Protein AF-A0A4R4FCE6-F1 (afdb_monomer_lite)

Foldseek 3Di:
DDDDDDDDDDDDDDDDDDDPDDDDDDDPDVVVVVVVVVVVVVVVVVVVVVVPDDDDDDDDDDDDDDDDDPPPDPPPPPDQDDPVVLLVLLVVLLVCLVPDAQDDDLVSSVVVLVVSVVSLVVSLVSLVSVLVVLVVCVVVVVDDPVRSVVVVVSSVVSVVSSVVSNVSSCVNSVHDD

Sequence (177 aa):
MKRKRIITAAGLTLVLVSSVLTGCSDGHEDKLEDKVEKLEQQVTDLERKNAGTGSDSNGTDSNASGADTQGQDGSTSAGSADYDTLKSAVEAAAEKVNSAAPSGTAAEQREQFYTLKNELDDIDHQLDLYDDNLENEYRSGSLDAAAYRQQEKDIDALEDILDTAEDKLEVLFGIDD

pLDDT: mean 74.05, std 26.27, range [28.7, 98.88]

Structure (mmCIF, N/CA/C/O backbone):
data_AF-A0A4R4FCE6-F1
#
_entry.id   AF-A0A4R4FCE6-F1
#
loop_
_atom_site.group_PDB
_atom_site.id
_atom_site.type_symbol
_atom_site.label_atom_id
_atom_site.label_alt_id
_atom_site.label_comp_id
_atom_site.label_asym_id
_atom_site.label_entity_id
_atom_site.label_seq_id
_atom_site.pdbx_PDB_ins_code
_atom_site.Cartn_x
_atom_site.Cartn_y
_atom_site.Cartn_z
_atom_site.occupancy
_atom_site.B_iso_or_equiv
_atom_site.auth_seq_id
_atom_site.auth_comp_id
_atom_site.auth_asym_id
_atom_site.auth_atom_id
_atom_site.pdbx_PDB_model_num
ATOM 1 N N . MET A 1 1 ? -68.651 2.697 39.878 1.00 39.84 1 MET A N 1
ATOM 2 C CA . MET A 1 1 ? -67.249 2.598 40.332 1.00 39.84 1 MET A CA 1
ATOM 3 C C . MET A 1 1 ? -66.462 3.782 39.778 1.00 39.84 1 MET A C 1
ATOM 5 O O . MET A 1 1 ? -66.637 4.131 38.624 1.00 39.84 1 MET A O 1
ATOM 9 N N . LYS A 1 2 ? -65.732 4.436 40.689 1.00 42.12 2 LYS A N 1
ATOM 10 C CA . LYS A 1 2 ? -64.684 5.477 40.617 1.00 42.12 2 LYS A CA 1
ATOM 11 C C . LYS A 1 2 ? -64.494 6.289 39.316 1.00 42.12 2 LYS A C 1
ATOM 13 O O . LYS A 1 2 ? -63.953 5.811 38.330 1.00 42.12 2 LYS A O 1
ATOM 18 N N . ARG A 1 3 ? -64.813 7.587 39.420 1.00 44.84 3 ARG A N 1
ATOM 19 C CA . ARG A 1 3 ? -64.333 8.679 38.556 1.00 44.84 3 ARG A CA 1
ATOM 20 C C . ARG A 1 3 ? -62.881 9.014 38.908 1.00 44.84 3 ARG A C 1
ATOM 22 O O . ARG A 1 3 ? -62.595 9.146 40.096 1.00 44.84 3 ARG A O 1
ATOM 29 N N . LYS A 1 4 ? -62.026 9.284 37.918 1.00 45.53 4 LYS A N 1
ATOM 30 C CA . LYS A 1 4 ? -60.868 10.183 38.075 1.00 45.53 4 LYS A CA 1
ATOM 31 C C . LYS A 1 4 ? -60.644 10.971 36.782 1.00 45.53 4 LYS A C 1
ATOM 33 O O . LYS A 1 4 ? -60.314 10.403 35.751 1.00 45.53 4 LYS A O 1
ATOM 38 N N . ARG A 1 5 ? -60.860 12.283 36.871 1.00 51.75 5 ARG A N 1
ATOM 39 C CA . ARG A 1 5 ? -60.321 13.309 35.973 1.00 51.75 5 ARG A CA 1
ATOM 40 C C . ARG A 1 5 ? -59.161 13.950 36.723 1.00 51.75 5 ARG A C 1
ATOM 42 O O . ARG A 1 5 ? -59.410 14.386 37.843 1.00 51.75 5 ARG A O 1
ATOM 49 N N . ILE A 1 6 ? -57.970 14.039 36.133 1.00 55.16 6 ILE A N 1
ATOM 50 C CA . ILE A 1 6 ? -56.946 15.016 36.534 1.00 55.16 6 ILE A CA 1
ATOM 51 C C . ILE A 1 6 ? -56.246 15.503 35.260 1.00 55.16 6 ILE A C 1
ATOM 53 O O . ILE A 1 6 ? -55.623 14.728 34.544 1.00 55.16 6 ILE A O 1
ATOM 57 N N . ILE A 1 7 ? -56.442 16.791 34.992 1.00 53.28 7 ILE A N 1
ATOM 58 C CA . ILE A 1 7 ? -55.712 17.647 34.059 1.00 53.28 7 ILE A CA 1
ATOM 59 C C . ILE A 1 7 ? -54.657 18.358 34.908 1.00 53.28 7 ILE A C 1
ATOM 61 O O . ILE A 1 7 ? -55.033 18.897 35.946 1.00 53.28 7 ILE A O 1
ATOM 65 N N . THR A 1 8 ? -53.409 18.440 34.450 1.00 47.59 8 THR A N 1
ATOM 66 C CA . THR A 1 8 ? -52.490 19.525 34.835 1.00 47.59 8 THR A CA 1
ATOM 67 C C . THR A 1 8 ? -51.472 19.749 33.725 1.00 47.59 8 THR A C 1
ATOM 69 O O . THR A 1 8 ? -50.636 18.893 33.451 1.00 47.59 8 THR A O 1
ATOM 72 N N . ALA A 1 9 ? -51.594 20.914 33.096 1.00 45.56 9 ALA A N 1
ATOM 73 C CA . ALA A 1 9 ? -50.572 21.587 32.313 1.00 45.56 9 ALA A CA 1
ATOM 74 C C . ALA A 1 9 ? -49.795 22.556 33.221 1.00 45.56 9 ALA A C 1
ATOM 76 O O . ALA A 1 9 ? -50.375 23.053 34.187 1.00 45.56 9 ALA A O 1
ATOM 77 N N . ALA A 1 10 ? -48.535 22.816 32.860 1.00 43.09 10 ALA A N 1
ATOM 78 C CA . ALA A 1 10 ? -47.620 23.912 33.236 1.00 43.09 10 ALA A CA 1
ATOM 79 C C . ALA A 1 10 ? -46.218 23.287 33.362 1.00 43.09 10 ALA A C 1
ATOM 81 O O . ALA A 1 10 ? -46.068 22.275 34.029 1.00 43.09 10 ALA A O 1
ATOM 82 N N . GLY A 1 11 ? -45.149 23.763 32.739 1.00 42.38 11 GLY A N 1
ATOM 83 C CA . GLY A 1 11 ? -44.877 25.077 32.185 1.00 42.38 11 GLY A CA 1
ATOM 84 C C . GLY A 1 11 ? -43.450 25.450 32.596 1.00 42.38 11 GLY A C 1
ATOM 85 O O . GLY A 1 11 ? -43.123 25.354 33.769 1.00 42.38 11 GLY A O 1
ATOM 86 N N . LEU A 1 12 ? -42.649 25.864 31.612 1.00 47.88 12 LEU A N 1
ATOM 87 C CA . LEU A 1 12 ? -41.599 26.881 3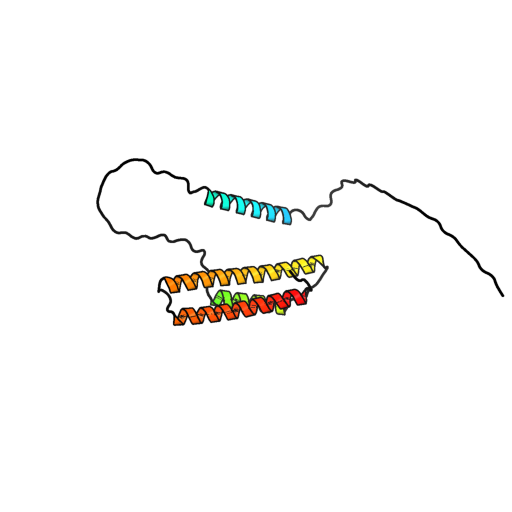1.713 1.00 47.88 12 LEU A CA 1
ATOM 88 C C . LEU A 1 12 ? -40.531 26.745 32.824 1.00 47.88 12 LEU A C 1
ATOM 90 O O . LEU A 1 12 ? -40.759 27.175 33.947 1.00 47.88 12 LEU A O 1
ATOM 94 N N . THR A 1 13 ? -39.300 26.402 32.434 1.00 43.34 13 THR A N 1
ATOM 95 C CA . THR A 1 13 ? -38.095 27.091 32.940 1.00 43.34 13 THR A CA 1
ATOM 96 C C . THR A 1 13 ? -36.986 27.102 31.884 1.00 43.34 13 THR A C 1
ATOM 98 O O . THR A 1 13 ? -36.269 26.131 31.669 1.00 43.34 13 THR A O 1
ATOM 101 N N . LEU A 1 14 ? -36.852 28.260 31.235 1.00 48.25 14 LEU A N 1
ATOM 102 C CA . LEU A 1 14 ? -35.632 28.728 30.585 1.00 48.25 14 LEU A CA 1
ATOM 103 C C . LEU A 1 14 ? -34.561 28.910 31.672 1.00 48.25 14 LEU A C 1
ATOM 105 O O . LEU A 1 14 ? -34.746 29.731 32.570 1.00 48.25 14 LEU A O 1
ATOM 109 N N . VAL A 1 15 ? -33.451 28.180 31.587 1.00 46.84 15 VAL A N 1
ATOM 110 C CA . VAL A 1 15 ? -32.259 28.436 32.404 1.00 46.84 15 VAL A CA 1
ATOM 111 C C . VAL A 1 15 ? -31.095 28.701 31.456 1.00 46.84 15 VAL A C 1
ATOM 113 O O . VAL A 1 15 ? -30.443 27.788 30.964 1.00 46.84 15 VAL A O 1
ATOM 116 N N . LEU A 1 16 ? -30.879 29.988 31.179 1.00 51.34 16 LEU A N 1
ATOM 117 C CA . LEU A 1 16 ? -29.599 30.520 30.725 1.00 51.34 16 LEU A CA 1
ATOM 118 C C . LEU A 1 16 ? -28.662 30.541 31.935 1.00 51.34 16 LEU A C 1
ATOM 120 O O . LEU A 1 16 ? -28.882 31.315 32.866 1.00 51.34 16 LEU A O 1
ATOM 124 N N . VAL A 1 17 ? -27.619 29.715 31.915 1.00 58.16 17 VAL A N 1
ATOM 125 C CA . VAL A 1 17 ? -26.460 29.868 32.801 1.00 58.16 17 VAL A CA 1
ATOM 126 C C . VAL A 1 17 ? -25.240 30.051 31.914 1.00 58.16 17 VAL A C 1
ATOM 128 O O . VAL A 1 17 ? -24.671 29.100 31.389 1.00 58.16 17 VAL A O 1
ATOM 131 N N . SER A 1 18 ? -24.873 31.316 31.724 1.00 51.78 18 SER A N 1
ATOM 132 C CA . SER A 1 18 ? -23.551 31.710 31.261 1.00 51.78 18 SER A CA 1
ATOM 133 C C . SER A 1 18 ? -22.577 31.520 32.420 1.00 51.78 18 SER A C 1
ATOM 135 O O . SER A 1 18 ? -22.609 32.278 33.390 1.00 51.78 18 SER A O 1
ATOM 137 N N . SER A 1 19 ? -21.708 30.522 32.321 1.00 54.66 19 SER A N 1
ATOM 138 C CA . SER A 1 19 ? -20.533 30.393 33.181 1.00 54.66 19 SER A CA 1
ATOM 139 C C . SER A 1 19 ? -19.293 30.611 32.329 1.00 54.66 19 SER A C 1
ATOM 141 O O . SER A 1 19 ? -18.796 29.699 31.681 1.00 54.66 19 SER A O 1
ATOM 143 N N . VAL A 1 20 ? -18.809 31.853 32.332 1.00 54.81 20 VAL A N 1
ATOM 144 C CA . VAL A 1 20 ? -17.418 32.166 32.000 1.00 54.81 20 VAL A CA 1
ATOM 145 C C . VAL A 1 20 ? -16.610 31.857 33.253 1.00 54.81 20 VAL A C 1
ATOM 147 O O . VAL A 1 20 ? -16.606 32.643 34.198 1.00 54.81 20 VAL A O 1
ATOM 150 N N . LEU A 1 21 ? -15.970 30.692 33.278 1.00 52.59 21 LEU A N 1
ATOM 151 C CA . LEU A 1 21 ? -14.808 30.451 34.121 1.00 52.59 21 LEU A CA 1
ATOM 152 C C . LEU A 1 21 ? -13.661 30.031 33.205 1.00 52.59 21 LEU A C 1
ATOM 154 O O . LEU A 1 21 ? -13.593 28.902 32.734 1.00 52.59 21 LEU A O 1
ATOM 158 N N . THR A 1 22 ? -12.765 30.984 32.972 1.00 54.72 22 THR A N 1
ATOM 159 C CA . THR A 1 22 ? -11.357 30.723 32.694 1.00 54.72 22 THR A CA 1
ATOM 160 C C . THR A 1 22 ? -10.784 29.892 33.841 1.00 54.72 22 THR A C 1
ATOM 162 O O . THR A 1 22 ? -10.884 30.287 35.003 1.00 54.72 22 THR A O 1
ATOM 165 N N . GLY A 1 23 ? -10.190 28.751 33.509 1.00 37.84 23 GLY A N 1
ATOM 166 C CA . GLY A 1 23 ? -9.484 27.885 34.445 1.00 37.84 23 GLY A CA 1
ATOM 167 C C . GLY A 1 23 ? -8.844 26.725 33.696 1.00 37.84 23 GLY A C 1
ATOM 168 O O . GLY A 1 23 ? -9.543 25.809 33.280 1.00 37.84 23 GLY A O 1
ATOM 169 N N . CYS A 1 24 ? -7.529 26.828 33.500 1.00 52.12 24 CYS A N 1
ATOM 170 C CA . CYS A 1 24 ? -6.667 25.883 32.802 1.00 52.12 24 CYS A CA 1
ATOM 171 C C . CYS A 1 24 ? -6.836 24.440 33.293 1.00 52.12 24 CYS A C 1
ATOM 173 O O . CYS A 1 24 ? -6.973 24.174 34.489 1.00 52.12 24 CYS A O 1
ATOM 175 N N . SER A 1 25 ? -6.766 23.503 32.357 1.00 43.69 25 SER A N 1
ATOM 176 C CA . SER A 1 25 ? -6.437 22.106 32.615 1.00 43.69 25 SER A CA 1
ATOM 177 C C . SER A 1 25 ? -5.511 21.669 31.489 1.00 43.69 25 SER A C 1
ATOM 179 O O . SER A 1 25 ? -5.945 21.504 30.354 1.00 43.69 25 SER A O 1
ATOM 181 N N . ASP A 1 26 ? -4.229 21.603 31.841 1.00 49.62 26 ASP A N 1
ATOM 182 C CA . ASP A 1 26 ? -3.100 21.151 31.038 1.00 49.62 26 ASP A CA 1
ATOM 183 C C . ASP A 1 26 ? -3.326 19.771 30.404 1.00 49.62 26 ASP A C 1
ATOM 185 O O . ASP A 1 26 ? -3.877 18.867 31.041 1.00 49.62 26 ASP A O 1
ATOM 189 N N . GLY A 1 27 ? -2.782 19.591 29.194 1.00 49.69 27 GLY A N 1
ATOM 190 C CA . GLY A 1 27 ? -2.346 18.273 28.726 1.00 49.69 27 GLY A CA 1
ATOM 191 C C . GLY A 1 27 ? -2.698 17.865 27.296 1.00 49.69 27 GLY A C 1
ATOM 192 O O . GLY A 1 27 ? -2.581 16.680 26.995 1.00 49.69 27 GLY A O 1
ATOM 193 N N . HIS A 1 28 ? -3.134 18.772 26.416 1.00 43.41 28 HIS A N 1
ATOM 194 C CA . HIS A 1 28 ? -3.407 18.415 25.016 1.00 43.41 28 HIS A CA 1
ATOM 195 C C . HIS A 1 28 ? -3.150 19.580 24.050 1.00 43.41 28 HIS A C 1
ATOM 197 O O . HIS A 1 28 ? -4.023 19.930 23.264 1.00 43.41 28 HIS A O 1
ATOM 203 N N . GLU A 1 29 ? -1.973 20.201 24.104 1.00 49.78 29 GLU A N 1
ATOM 204 C CA . GLU A 1 29 ? -1.599 21.242 23.125 1.00 49.78 29 GLU A CA 1
ATOM 205 C C . GLU A 1 29 ? -0.264 20.928 22.419 1.00 49.78 29 GLU A C 1
ATOM 207 O O . GLU A 1 29 ? -0.139 21.190 21.224 1.00 49.78 29 GLU A O 1
ATOM 212 N N . ASP A 1 30 ? 0.639 20.166 23.050 1.00 48.25 30 ASP A N 1
ATOM 213 C CA . ASP A 1 30 ? 1.968 19.852 22.493 1.00 48.25 30 ASP A CA 1
ATOM 214 C C . ASP A 1 30 ? 1.960 19.079 21.157 1.00 48.25 30 ASP A C 1
ATOM 216 O O . ASP A 1 30 ? 2.908 19.169 20.386 1.00 48.25 30 ASP A O 1
ATOM 220 N N . LYS A 1 31 ? 0.912 18.302 20.841 1.00 49.53 31 LYS A N 1
ATOM 221 C CA . LYS A 1 31 ? 0.861 17.503 19.595 1.00 49.53 31 LYS A CA 1
ATOM 222 C C . LYS A 1 31 ? 0.245 18.226 18.400 1.00 49.53 31 LYS A C 1
ATOM 224 O O . LYS A 1 31 ? 0.406 17.762 17.269 1.00 49.53 31 LYS A O 1
ATOM 229 N N . LEU A 1 32 ? -0.495 19.306 18.641 1.00 44.50 32 LEU A N 1
ATOM 230 C CA . LEU A 1 32 ? -1.117 20.084 17.572 1.00 44.50 32 LEU A CA 1
ATOM 231 C C . LEU A 1 32 ? -0.190 21.215 17.125 1.00 44.50 32 LEU A C 1
ATOM 233 O O . LEU A 1 32 ? -0.074 21.451 15.925 1.00 44.50 32 LEU A O 1
ATOM 237 N N . GLU A 1 33 ? 0.537 21.824 18.062 1.00 50.78 33 GLU A N 1
ATOM 238 C CA . GLU A 1 33 ? 1.559 22.833 17.766 1.00 50.78 33 GLU A CA 1
ATOM 239 C C . GLU A 1 33 ? 2.721 22.239 16.952 1.00 50.78 33 GLU A C 1
ATOM 241 O O . GLU A 1 33 ? 3.097 22.817 15.938 1.00 50.78 33 GLU A O 1
ATOM 246 N N . ASP A 1 34 ? 3.175 21.021 17.272 1.00 50.31 34 ASP A N 1
ATOM 247 C CA . ASP A 1 34 ? 4.260 20.331 16.545 1.00 50.31 34 ASP A CA 1
ATOM 248 C C . ASP A 1 34 ? 3.879 19.989 15.082 1.00 50.31 34 ASP A C 1
ATOM 250 O O . ASP A 1 34 ? 4.712 19.975 14.173 1.00 50.31 34 ASP A O 1
ATOM 254 N N . LYS A 1 35 ? 2.582 19.767 14.808 1.00 49.22 35 LYS A N 1
ATOM 255 C CA . LYS A 1 35 ? 2.065 19.578 13.439 1.00 49.22 35 LYS A CA 1
ATOM 256 C C . LYS A 1 35 ? 1.936 20.898 12.679 1.00 49.22 35 LYS A C 1
ATOM 258 O O . LYS A 1 35 ? 2.205 20.918 11.478 1.00 49.22 35 LYS A O 1
ATOM 263 N N . VAL A 1 36 ? 1.543 21.980 13.353 1.00 54.59 36 VAL A N 1
ATOM 264 C CA . VAL A 1 36 ? 1.460 23.321 12.751 1.00 54.59 36 VAL A CA 1
ATOM 265 C C . VAL A 1 36 ? 2.860 23.849 12.426 1.00 54.59 36 VAL A C 1
ATOM 267 O O . VAL A 1 36 ? 3.070 24.327 11.315 1.00 54.59 36 VAL A O 1
ATOM 270 N N . GLU A 1 37 ? 3.841 23.658 13.310 1.00 53.66 37 GLU A N 1
ATOM 271 C CA . GLU A 1 37 ? 5.231 24.081 13.082 1.00 53.66 37 GLU A CA 1
ATOM 272 C C . GLU A 1 37 ? 5.872 23.304 11.912 1.00 53.66 37 GLU A C 1
ATOM 274 O O . GLU A 1 37 ? 6.545 23.885 11.055 1.00 53.66 37 GLU A O 1
ATOM 279 N N . LYS A 1 38 ? 5.561 22.004 11.780 1.00 53.84 38 LYS A N 1
ATOM 280 C CA . LYS A 1 38 ? 5.981 21.184 10.628 1.00 53.84 38 LYS A CA 1
ATOM 281 C C . LYS A 1 38 ? 5.308 21.608 9.312 1.00 53.84 38 LYS A C 1
ATOM 283 O O . LYS A 1 38 ? 5.960 21.578 8.268 1.00 53.84 38 LYS A O 1
ATOM 288 N N . LEU A 1 39 ? 4.037 22.019 9.342 1.00 55.22 39 LEU A N 1
ATOM 289 C CA . LEU A 1 39 ? 3.303 22.521 8.169 1.00 55.22 39 LEU A CA 1
ATOM 290 C C . LEU A 1 39 ? 3.798 23.911 7.722 1.00 55.22 39 LEU A C 1
ATOM 292 O O . LEU A 1 39 ? 3.976 24.137 6.525 1.00 55.22 39 LEU A O 1
ATOM 296 N N . GLU A 1 40 ? 4.098 24.824 8.651 1.00 50.84 40 GLU A N 1
ATOM 297 C CA . GLU A 1 40 ? 4.647 26.155 8.331 1.00 50.84 40 GLU A CA 1
ATOM 298 C C . GLU A 1 40 ? 6.060 26.076 7.727 1.00 50.84 40 GLU A C 1
ATOM 300 O O . GLU A 1 40 ? 6.412 26.839 6.815 1.00 50.84 40 GLU A O 1
ATOM 305 N N . GLN A 1 41 ? 6.860 25.100 8.165 1.00 55.28 41 GLN A N 1
ATOM 306 C CA . GLN A 1 41 ? 8.189 24.861 7.605 1.00 55.28 41 GLN A CA 1
ATOM 307 C C . GLN A 1 41 ? 8.125 24.300 6.172 1.00 55.28 41 GLN A C 1
ATOM 309 O O . GLN A 1 41 ? 8.921 24.705 5.323 1.00 55.28 41 GLN A O 1
ATOM 314 N N . GLN A 1 42 ? 7.128 23.463 5.860 1.00 48.81 42 GLN A N 1
ATOM 315 C CA . GLN A 1 42 ? 6.895 22.955 4.500 1.00 48.81 42 GLN A CA 1
ATOM 316 C C . GLN A 1 42 ? 6.426 24.049 3.524 1.00 48.81 42 GLN A C 1
ATOM 318 O O . GLN A 1 42 ? 6.878 24.073 2.377 1.00 48.81 42 GLN A O 1
ATOM 323 N N . VAL A 1 43 ? 5.591 24.998 3.966 1.00 56.09 43 VAL A N 1
ATOM 324 C CA . VAL A 1 43 ? 5.148 26.128 3.120 1.00 56.09 43 VAL A CA 1
ATOM 325 C C . VAL A 1 43 ? 6.307 27.087 2.815 1.00 56.09 43 VAL A C 1
ATOM 327 O O . VAL A 1 43 ? 6.466 27.524 1.674 1.00 56.09 43 VAL A O 1
ATOM 330 N N . THR A 1 44 ? 7.176 27.349 3.794 1.00 60.97 44 THR A N 1
ATOM 331 C CA . THR A 1 44 ? 8.326 28.255 3.620 1.00 60.97 44 THR A CA 1
ATOM 332 C C . THR A 1 44 ? 9.363 27.706 2.627 1.00 60.97 44 THR A C 1
ATOM 334 O O . THR A 1 44 ? 9.933 28.462 1.832 1.00 60.97 44 THR A O 1
ATOM 337 N N . ASP A 1 45 ? 9.603 26.391 2.624 1.00 56.09 45 ASP A N 1
ATOM 338 C CA . ASP A 1 45 ? 10.535 25.764 1.679 1.00 56.09 45 ASP A CA 1
ATOM 339 C C . ASP A 1 45 ? 9.937 25.601 0.266 1.00 56.09 45 ASP A C 1
ATOM 341 O O . ASP A 1 45 ? 10.675 25.700 -0.722 1.00 56.09 45 ASP A O 1
ATOM 345 N N . LEU A 1 46 ? 8.611 25.458 0.139 1.00 55.28 46 LEU A N 1
ATOM 346 C CA . LEU A 1 46 ? 7.909 25.481 -1.153 1.00 55.28 46 LEU A CA 1
ATOM 347 C C . LEU A 1 46 ? 7.928 26.875 -1.809 1.00 55.28 46 LEU A C 1
ATOM 349 O O . LEU A 1 46 ? 8.173 26.980 -3.014 1.00 55.28 46 LEU A O 1
ATOM 353 N N . GLU A 1 47 ? 7.770 27.960 -1.042 1.00 50.59 47 GLU A N 1
ATOM 354 C CA . GLU A 1 47 ? 7.874 29.329 -1.577 1.00 50.59 47 GLU A CA 1
ATOM 355 C C . GLU A 1 47 ? 9.310 29.695 -1.991 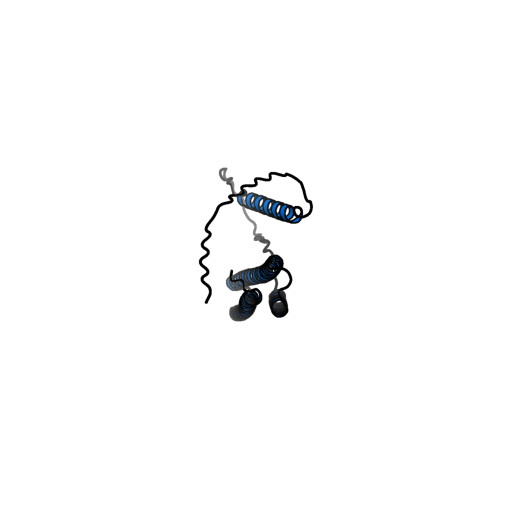1.00 50.59 47 GLU A C 1
ATOM 357 O O . GLU A 1 47 ? 9.514 30.355 -3.015 1.00 50.59 47 GLU A O 1
ATOM 362 N N . ARG A 1 48 ? 10.332 29.207 -1.270 1.00 52.91 48 ARG A N 1
ATOM 363 C CA . ARG A 1 48 ? 11.743 29.425 -1.644 1.00 52.91 48 ARG A CA 1
ATOM 364 C C . ARG A 1 48 ? 12.113 28.723 -2.956 1.00 52.91 48 ARG A C 1
ATOM 366 O O . ARG A 1 48 ? 12.925 29.254 -3.713 1.00 52.91 48 ARG A O 1
ATOM 373 N N . LYS A 1 49 ? 11.509 27.568 -3.251 1.00 49.88 49 LYS A N 1
ATOM 374 C CA . LYS A 1 49 ? 11.721 26.836 -4.514 1.00 49.88 49 LYS A CA 1
ATOM 375 C C . LYS A 1 49 ? 11.023 27.504 -5.708 1.00 49.88 49 LYS A C 1
ATOM 377 O O . LYS A 1 49 ? 11.517 27.392 -6.825 1.00 49.88 49 LYS A O 1
ATOM 382 N N . ASN A 1 50 ? 9.937 28.246 -5.473 1.00 50.41 50 ASN A N 1
ATOM 383 C CA . ASN A 1 50 ? 9.172 28.943 -6.516 1.00 50.41 50 ASN A CA 1
ATOM 384 C C . ASN A 1 50 ? 9.620 30.407 -6.760 1.00 50.41 50 ASN A C 1
ATOM 386 O O . ASN A 1 50 ? 9.346 30.980 -7.810 1.00 50.41 50 ASN A O 1
ATOM 390 N N . ALA A 1 51 ? 10.356 31.028 -5.831 1.00 42.72 51 ALA A N 1
ATOM 391 C CA . ALA A 1 51 ? 10.907 32.385 -5.995 1.00 42.72 51 ALA A CA 1
ATOM 392 C C . ALA A 1 51 ? 12.272 32.437 -6.725 1.00 42.72 51 ALA A C 1
ATOM 394 O O . ALA A 1 51 ? 12.866 33.506 -6.868 1.00 42.72 51 ALA A O 1
ATOM 395 N N . GLY A 1 52 ? 12.786 31.294 -7.189 1.00 42.53 52 GLY A N 1
ATOM 396 C CA . GLY A 1 52 ? 14.121 31.141 -7.778 1.00 42.53 52 GLY A CA 1
ATOM 397 C C . GLY A 1 52 ? 14.194 31.194 -9.306 1.00 42.53 52 GLY A C 1
ATOM 398 O O . GLY A 1 52 ? 15.139 30.658 -9.870 1.00 42.53 52 GLY A O 1
ATOM 399 N N . THR A 1 53 ? 13.231 31.804 -9.999 1.00 43.62 53 THR A N 1
ATOM 400 C CA . THR A 1 53 ? 13.273 31.961 -11.466 1.00 43.62 53 THR A CA 1
ATOM 401 C C . THR A 1 53 ? 12.790 33.347 -11.867 1.00 43.62 53 THR A C 1
ATOM 403 O O . THR A 1 53 ? 11.633 33.559 -12.216 1.00 43.62 53 THR A O 1
ATOM 406 N N . GLY A 1 54 ? 13.709 34.310 -11.797 1.00 34.81 54 GLY A N 1
ATOM 407 C CA . GLY A 1 54 ? 13.465 35.710 -12.122 1.00 34.81 54 GLY A CA 1
ATOM 408 C C . GLY A 1 54 ? 14.670 36.371 -12.783 1.00 34.81 54 GLY A C 1
ATOM 409 O O . GLY A 1 54 ? 15.296 37.228 -12.184 1.00 34.81 54 GLY A O 1
ATOM 410 N N . SER A 1 55 ? 14.939 35.971 -14.028 1.00 36.62 55 SER A N 1
ATOM 411 C CA . SER A 1 55 ? 15.345 36.852 -15.131 1.00 36.62 55 SER A CA 1
ATOM 412 C C . SER A 1 55 ? 16.571 37.764 -14.940 1.00 36.62 55 SER A C 1
ATOM 414 O O . SER A 1 55 ? 16.421 38.937 -14.622 1.00 36.62 55 SER A O 1
ATOM 416 N N . ASP A 1 56 ? 17.743 37.289 -15.372 1.00 32.38 56 ASP A N 1
ATOM 417 C CA . ASP A 1 56 ? 18.799 38.162 -15.897 1.00 32.38 56 ASP A CA 1
ATOM 418 C C . ASP A 1 56 ? 19.132 37.757 -17.335 1.00 32.38 56 ASP A C 1
ATOM 420 O O . ASP A 1 56 ? 19.739 36.722 -17.605 1.00 32.38 56 ASP A O 1
ATOM 424 N N . SER A 1 57 ? 18.707 38.580 -18.292 1.00 36.25 57 SER A N 1
ATOM 425 C CA . SER A 1 57 ? 19.205 38.547 -19.667 1.00 36.25 57 SER A CA 1
ATOM 426 C C . SER A 1 57 ? 19.000 39.906 -20.322 1.00 36.25 57 SER A C 1
ATOM 428 O O . SER A 1 57 ? 17.974 40.153 -20.947 1.00 36.25 57 SER A O 1
ATOM 430 N N . ASN A 1 58 ? 20.001 40.780 -20.204 1.00 35.66 58 ASN A N 1
ATOM 431 C CA . ASN A 1 58 ? 20.398 41.644 -21.315 1.00 35.66 58 ASN A CA 1
ATOM 432 C C . ASN A 1 58 ? 21.828 42.172 -21.109 1.00 35.66 58 ASN A C 1
ATOM 434 O O . ASN A 1 58 ? 22.051 43.048 -20.275 1.00 35.66 58 ASN A O 1
ATOM 438 N N . GLY A 1 59 ? 22.792 41.670 -21.887 1.00 31.39 59 GLY A N 1
ATOM 439 C CA . GLY A 1 59 ? 24.161 42.190 -21.848 1.00 31.39 59 GLY A CA 1
ATOM 440 C C . GLY A 1 59 ? 25.202 41.394 -22.637 1.00 31.39 59 GLY A C 1
ATOM 441 O O . GLY A 1 59 ? 26.028 40.725 -22.040 1.00 31.39 59 GLY A O 1
ATOM 442 N N . THR A 1 60 ? 25.184 41.566 -23.961 1.00 28.70 60 THR A N 1
ATOM 443 C CA . THR A 1 60 ? 26.377 41.730 -24.824 1.00 28.70 60 THR A CA 1
ATOM 444 C C . THR A 1 60 ? 27.354 40.550 -25.037 1.00 28.70 60 THR A C 1
ATOM 446 O O . THR A 1 60 ? 28.233 40.279 -24.232 1.00 28.70 60 THR A O 1
ATOM 449 N N . ASP A 1 61 ? 27.220 39.944 -26.225 1.00 36.91 61 ASP A N 1
ATOM 450 C CA . ASP A 1 61 ? 28.234 39.482 -27.200 1.00 36.91 61 ASP A CA 1
ATOM 451 C C . ASP A 1 61 ? 29.715 39.335 -26.767 1.00 36.91 61 ASP A C 1
ATOM 453 O O . ASP A 1 61 ? 30.363 40.331 -26.438 1.00 36.91 61 ASP A O 1
ATOM 457 N N . SER A 1 62 ? 30.280 38.119 -26.902 1.00 39.09 62 SER A N 1
ATOM 458 C CA . SER A 1 62 ? 31.539 37.833 -27.637 1.00 39.09 62 SER A CA 1
ATOM 459 C C . SER A 1 62 ? 31.943 36.342 -27.587 1.00 39.09 62 SER A C 1
ATOM 461 O O . SER A 1 62 ? 32.383 35.826 -26.566 1.00 39.09 62 SER A O 1
ATOM 463 N N . ASN A 1 63 ? 31.825 35.683 -28.741 1.00 42.34 63 ASN A N 1
ATOM 464 C CA . ASN A 1 63 ? 32.632 34.586 -29.310 1.00 42.34 63 ASN A CA 1
ATOM 465 C C . ASN A 1 63 ? 33.789 33.948 -28.482 1.00 42.34 63 ASN A C 1
ATOM 467 O O . ASN A 1 63 ? 34.797 34.616 -28.260 1.00 42.34 63 ASN A O 1
ATOM 471 N N . ALA A 1 64 ? 33.733 32.624 -28.227 1.00 32.47 64 ALA A N 1
ATOM 472 C CA . ALA A 1 64 ? 34.877 31.687 -28.344 1.00 32.47 64 ALA A CA 1
ATOM 473 C C . ALA A 1 64 ? 34.499 30.195 -28.117 1.00 32.47 64 ALA A C 1
ATOM 475 O O . ALA A 1 64 ? 34.260 29.758 -27.000 1.00 32.47 64 ALA A O 1
ATOM 476 N N . SER A 1 65 ? 34.506 29.424 -29.210 1.00 34.34 65 SER A N 1
ATOM 477 C CA . SER A 1 65 ? 35.001 28.040 -29.385 1.00 34.34 65 SER A CA 1
ATOM 478 C C . SER A 1 65 ? 35.065 27.045 -28.198 1.00 34.34 65 SER A C 1
ATOM 480 O O . SER A 1 65 ? 36.008 27.081 -27.417 1.00 34.34 65 SER A O 1
ATOM 482 N N . GLY A 1 66 ? 34.211 26.011 -28.269 1.00 34.75 66 GLY A N 1
ATOM 483 C CA . GLY A 1 66 ? 34.580 24.584 -28.178 1.00 34.75 66 GLY A CA 1
ATOM 484 C C . GLY A 1 66 ? 34.842 23.951 -26.803 1.00 34.75 66 GLY A C 1
ATOM 485 O O . GLY A 1 66 ? 35.866 24.226 -26.193 1.00 34.75 66 GLY A O 1
ATOM 486 N N . ALA A 1 67 ? 33.983 23.002 -26.408 1.00 33.66 67 ALA A N 1
ATOM 487 C CA . ALA A 1 67 ? 34.340 21.653 -25.932 1.00 33.66 67 ALA A CA 1
ATOM 488 C C . ALA A 1 67 ? 33.097 20.942 -25.368 1.00 33.66 67 ALA A C 1
ATOM 490 O O . ALA A 1 67 ? 32.425 21.457 -24.477 1.00 33.66 67 ALA A O 1
ATOM 491 N N . ASP A 1 68 ? 32.827 19.745 -25.887 1.00 43.94 68 ASP A N 1
ATOM 492 C CA . ASP A 1 68 ? 31.889 18.766 -25.351 1.00 43.94 68 ASP A CA 1
ATOM 493 C C . ASP A 1 68 ? 32.136 18.495 -23.863 1.00 43.94 68 ASP A C 1
ATOM 495 O O . ASP A 1 68 ? 33.219 18.061 -23.475 1.00 43.94 68 ASP A O 1
ATOM 499 N N . THR A 1 69 ? 31.115 18.681 -23.029 1.00 34.34 69 THR A N 1
ATOM 500 C CA . THR A 1 69 ? 30.881 17.872 -21.823 1.00 34.34 69 THR A CA 1
ATOM 501 C C . THR A 1 69 ? 29.397 17.975 -21.496 1.00 34.34 69 THR A C 1
ATOM 503 O O . THR A 1 69 ? 28.940 18.891 -20.816 1.00 34.34 69 THR A O 1
ATOM 506 N N . GLN A 1 70 ? 28.634 17.025 -22.026 1.00 39.81 70 GLN A N 1
ATOM 507 C CA . GLN A 1 70 ? 27.246 16.782 -21.660 1.00 39.81 70 GLN A CA 1
ATOM 508 C C . GLN A 1 70 ? 27.232 16.130 -20.267 1.00 39.81 70 GLN A C 1
ATOM 510 O O . GLN A 1 70 ? 27.129 14.918 -20.123 1.00 39.81 70 GLN A O 1
ATOM 515 N N . GLY A 1 71 ? 27.431 16.946 -19.233 1.00 38.34 71 GLY A N 1
ATOM 516 C CA . GLY A 1 71 ? 27.114 16.613 -17.846 1.00 38.34 71 GLY A CA 1
ATOM 517 C C . GLY A 1 71 ? 25.698 17.090 -17.570 1.00 38.34 71 GLY A C 1
ATOM 518 O O . GLY A 1 71 ? 25.507 18.139 -16.961 1.00 38.34 71 GLY A O 1
ATOM 519 N N . GLN A 1 72 ? 24.721 16.381 -18.131 1.00 38.56 72 GLN A N 1
ATOM 520 C CA . GLN A 1 72 ? 23.315 16.679 -17.922 1.00 38.56 72 GLN A CA 1
ATOM 521 C C . GLN A 1 72 ? 22.934 16.193 -16.526 1.00 38.56 72 GLN A C 1
ATOM 523 O O . GLN A 1 72 ? 22.835 14.996 -16.280 1.00 38.56 72 GLN A O 1
ATOM 528 N N . ASP A 1 73 ? 22.838 17.171 -15.630 1.00 32.78 73 ASP A N 1
ATOM 529 C CA . ASP A 1 73 ? 21.787 17.300 -14.628 1.00 32.78 73 ASP A CA 1
ATOM 530 C C . ASP A 1 73 ? 21.321 15.969 -14.030 1.00 32.78 73 ASP A C 1
ATOM 532 O O . ASP A 1 73 ? 20.345 15.360 -14.467 1.00 32.78 73 ASP A O 1
ATOM 536 N N . GLY A 1 74 ? 22.042 15.527 -12.999 1.00 39.75 74 GLY A N 1
ATOM 537 C CA . GLY A 1 74 ? 21.484 14.620 -12.011 1.00 39.75 74 GLY A CA 1
ATOM 538 C C . GLY A 1 74 ? 20.376 15.358 -11.274 1.00 39.75 74 GLY A C 1
ATOM 539 O O . GLY A 1 74 ? 20.593 15.843 -10.164 1.00 39.75 74 GLY A O 1
ATOM 540 N N . SER A 1 75 ? 19.213 15.455 -11.920 1.00 38.56 75 SER A N 1
ATOM 541 C CA . SER A 1 75 ? 17.947 15.674 -11.248 1.00 38.56 75 SER A CA 1
ATOM 542 C C . SER A 1 75 ? 17.888 14.613 -10.167 1.00 38.56 75 SER A C 1
ATOM 544 O O . SER A 1 75 ? 17.830 13.415 -10.453 1.00 38.56 75 SER A O 1
ATOM 546 N N . THR A 1 76 ? 18.029 15.051 -8.922 1.00 37.59 76 THR A N 1
ATOM 547 C CA . THR A 1 76 ? 17.771 14.241 -7.744 1.00 37.59 76 THR A CA 1
ATOM 548 C C . THR A 1 76 ? 16.302 13.840 -7.809 1.00 37.59 76 THR A C 1
ATOM 550 O O . THR A 1 76 ? 15.450 14.491 -7.206 1.00 37.59 76 THR A O 1
ATOM 553 N N . SER A 1 77 ? 15.999 12.783 -8.568 1.00 42.09 77 SER A N 1
ATOM 554 C CA . SER A 1 77 ? 14.826 11.964 -8.321 1.00 42.09 77 SER A CA 1
ATOM 555 C C . SER A 1 77 ? 14.972 11.570 -6.864 1.00 42.09 77 SER A C 1
ATOM 557 O O . SER A 1 77 ? 15.944 10.905 -6.494 1.00 42.09 77 SER A O 1
ATOM 559 N N . ALA A 1 78 ? 14.067 12.040 -6.010 1.00 43.31 78 ALA A N 1
ATOM 560 C CA . ALA A 1 78 ? 13.783 11.286 -4.805 1.00 43.31 78 ALA A CA 1
ATOM 561 C C . ALA A 1 78 ? 13.562 9.852 -5.305 1.00 43.31 78 ALA A C 1
ATOM 563 O O . ALA A 1 78 ? 12.729 9.647 -6.187 1.00 43.31 78 ALA A O 1
ATOM 564 N N . GLY A 1 79 ? 14.464 8.933 -4.954 1.00 53.56 79 GLY A N 1
ATOM 565 C CA . GLY A 1 79 ? 14.459 7.604 -5.552 1.00 53.56 79 GLY A CA 1
ATOM 566 C C . GLY A 1 79 ? 13.119 6.965 -5.233 1.00 53.56 79 GLY A C 1
ATOM 567 O O . GLY A 1 79 ? 12.805 6.841 -4.049 1.00 53.56 79 GLY A O 1
ATOM 568 N N . SER A 1 80 ? 12.333 6.620 -6.257 1.00 66.88 80 SER A N 1
ATOM 569 C CA . SER A 1 80 ? 11.167 5.770 -6.039 1.00 66.88 80 SER A CA 1
ATOM 570 C C . SER A 1 80 ? 11.668 4.485 -5.380 1.00 66.88 80 SER A C 1
ATOM 572 O O . SER A 1 80 ? 12.780 4.020 -5.666 1.00 66.88 80 SER A O 1
ATOM 574 N N . ALA A 1 81 ? 10.887 3.938 -4.454 1.00 83.25 81 ALA A N 1
ATOM 575 C CA . ALA A 1 81 ? 11.194 2.627 -3.902 1.00 83.25 81 ALA A CA 1
ATOM 576 C C . ALA A 1 81 ? 11.289 1.594 -5.039 1.00 83.25 81 ALA A C 1
ATOM 578 O O . ALA A 1 81 ? 10.679 1.763 -6.095 1.00 83.25 81 ALA A O 1
ATOM 579 N N . ASP A 1 82 ? 12.081 0.538 -4.850 1.00 93.00 82 ASP A N 1
ATOM 580 C CA . ASP A 1 82 ? 12.080 -0.564 -5.808 1.00 93.00 82 ASP A CA 1
ATOM 581 C C . ASP A 1 82 ? 10.805 -1.412 -5.676 1.00 93.00 82 ASP A C 1
ATOM 583 O O . ASP A 1 82 ? 10.110 -1.386 -4.656 1.00 93.00 82 ASP A O 1
ATOM 587 N N . TYR A 1 83 ? 10.503 -2.179 -6.726 1.00 95.31 83 TYR A N 1
ATOM 588 C CA . TYR A 1 83 ? 9.289 -2.990 -6.798 1.00 95.31 83 TYR A CA 1
ATOM 589 C C . TYR A 1 83 ? 9.144 -3.965 -5.620 1.00 95.31 83 TYR A C 1
ATOM 591 O O . TYR A 1 83 ? 8.064 -4.084 -5.049 1.00 95.31 83 TYR A O 1
ATOM 599 N N . ASP A 1 84 ? 10.220 -4.647 -5.217 1.00 97.12 84 ASP A N 1
ATOM 600 C CA . ASP A 1 84 ? 10.155 -5.623 -4.122 1.00 97.12 84 ASP A CA 1
ATOM 601 C C . ASP A 1 84 ? 9.832 -4.951 -2.777 1.00 97.12 84 ASP A C 1
ATOM 603 O O . ASP A 1 84 ? 9.107 -5.521 -1.950 1.00 97.12 84 ASP A O 1
ATOM 607 N N . THR A 1 85 ? 10.333 -3.730 -2.561 1.00 97.75 85 THR A N 1
ATOM 608 C CA . THR A 1 85 ? 9.988 -2.906 -1.397 1.00 97.75 85 THR A CA 1
ATOM 609 C C . THR A 1 85 ? 8.511 -2.524 -1.416 1.00 97.75 85 THR A C 1
ATOM 611 O O . THR A 1 85 ? 7.839 -2.693 -0.398 1.00 97.75 85 THR A O 1
ATOM 614 N N . LEU A 1 86 ? 7.991 -2.073 -2.561 1.00 98.25 86 LEU A N 1
ATOM 615 C CA . LEU A 1 86 ? 6.582 -1.690 -2.725 1.00 98.25 86 LEU A CA 1
ATOM 616 C C . LEU A 1 86 ? 5.650 -2.880 -2.528 1.00 98.25 86 LEU A C 1
ATOM 618 O O . LEU A 1 86 ? 4.746 -2.829 -1.698 1.00 98.25 86 LEU A O 1
ATOM 622 N N . LYS A 1 87 ? 5.942 -4.003 -3.185 1.00 98.56 87 LYS A N 1
ATOM 623 C CA . LYS A 1 87 ? 5.216 -5.261 -3.006 1.00 98.56 87 LYS A CA 1
ATOM 624 C C . LYS A 1 87 ? 5.165 -5.682 -1.538 1.00 98.56 87 LYS A C 1
ATOM 626 O O . LYS A 1 87 ? 4.107 -6.045 -1.032 1.00 98.56 87 LYS A O 1
ATOM 631 N N . SER A 1 88 ? 6.299 -5.615 -0.840 1.00 98.56 88 SER A N 1
ATOM 632 C CA . SER A 1 88 ? 6.357 -5.959 0.585 1.00 98.56 88 SER A CA 1
ATOM 633 C C . SER A 1 88 ? 5.552 -4.984 1.450 1.00 98.56 88 SER A C 1
ATOM 635 O O . SER A 1 88 ? 4.933 -5.405 2.427 1.00 98.56 88 SER A O 1
ATOM 637 N N . ALA A 1 89 ? 5.553 -3.692 1.109 1.00 98.62 89 ALA A N 1
ATOM 638 C CA . ALA A 1 89 ? 4.776 -2.675 1.810 1.00 98.62 89 ALA A CA 1
ATOM 639 C C . ALA A 1 89 ? 3.268 -2.904 1.638 1.00 98.62 89 ALA A C 1
ATOM 641 O O . ALA A 1 89 ? 2.552 -2.941 2.638 1.00 98.62 89 ALA A O 1
ATOM 642 N N . VAL A 1 90 ? 2.810 -3.154 0.408 1.00 98.81 90 VAL A N 1
ATOM 643 C CA . VAL A 1 90 ? 1.411 -3.482 0.084 1.00 98.81 90 VAL A CA 1
ATOM 644 C C . VAL A 1 90 ? 0.956 -4.731 0.840 1.00 98.81 90 VAL A C 1
ATOM 646 O O . VAL A 1 90 ? -0.064 -4.704 1.529 1.00 98.81 90 VAL A O 1
ATOM 649 N N . GLU A 1 91 ? 1.738 -5.816 0.793 1.00 98.62 91 GLU A N 1
ATOM 650 C CA . GLU A 1 91 ? 1.425 -7.056 1.518 1.00 98.62 91 GLU A CA 1
ATOM 651 C C . GLU A 1 91 ? 1.321 -6.821 3.033 1.00 98.62 91 GLU A C 1
ATOM 653 O O . GLU A 1 91 ? 0.383 -7.301 3.679 1.00 98.62 91 GLU A O 1
ATOM 658 N N . ALA A 1 92 ? 2.246 -6.044 3.604 1.00 98.75 92 ALA A N 1
ATOM 659 C CA . ALA A 1 92 ? 2.244 -5.723 5.026 1.00 98.75 92 ALA A CA 1
ATOM 660 C C . ALA A 1 92 ? 1.057 -4.832 5.428 1.00 98.75 92 ALA A C 1
ATOM 662 O O . ALA A 1 92 ? 0.443 -5.069 6.472 1.00 98.75 92 ALA A O 1
ATOM 663 N N . ALA A 1 93 ? 0.715 -3.826 4.623 1.00 98.62 93 ALA A N 1
ATOM 664 C CA . ALA A 1 93 ? -0.416 -2.941 4.882 1.00 98.62 93 ALA A CA 1
ATOM 665 C C . ALA A 1 93 ? -1.749 -3.697 4.784 1.00 98.62 93 ALA A C 1
ATOM 667 O O . ALA A 1 93 ? -2.574 -3.623 5.700 1.00 98.62 93 ALA A O 1
ATOM 668 N N . ALA A 1 94 ? -1.915 -4.535 3.758 1.00 98.69 94 ALA A N 1
ATOM 669 C CA . ALA A 1 94 ? -3.075 -5.410 3.629 1.00 98.69 94 ALA A CA 1
ATOM 670 C C . ALA A 1 94 ? -3.194 -6.384 4.817 1.00 98.69 94 ALA A C 1
ATOM 672 O O . ALA A 1 94 ? -4.288 -6.598 5.348 1.00 98.69 94 ALA A O 1
ATOM 673 N N . GLU A 1 95 ? -2.086 -6.963 5.296 1.00 98.69 95 GLU A N 1
ATOM 674 C CA . GLU A 1 95 ? -2.090 -7.819 6.490 1.00 98.69 95 GLU A CA 1
ATOM 675 C C . GLU A 1 95 ? -2.470 -7.047 7.765 1.00 98.69 95 GLU A C 1
ATOM 677 O O . GLU A 1 95 ? -3.256 -7.549 8.582 1.00 98.69 95 GLU A O 1
ATOM 682 N N . LYS A 1 96 ? -1.973 -5.813 7.925 1.00 98.50 96 LYS A N 1
ATOM 683 C CA . LYS A 1 96 ? -2.349 -4.927 9.037 1.00 98.50 96 LYS A CA 1
ATOM 684 C C . LYS A 1 96 ? -3.845 -4.641 9.037 1.00 98.50 96 LYS A C 1
ATOM 686 O O . LYS A 1 96 ? -4.479 -4.834 10.075 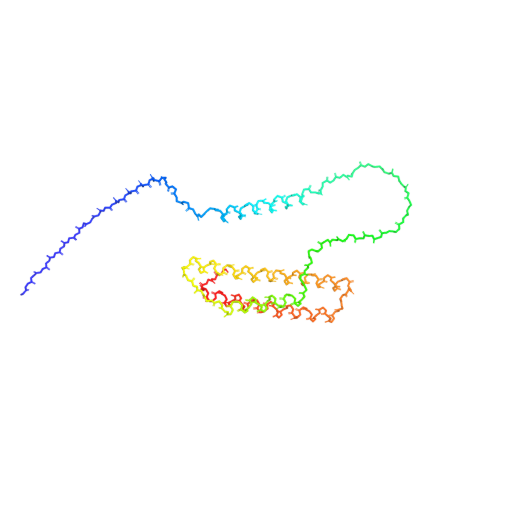1.00 98.50 96 LYS A O 1
ATOM 691 N N . VAL A 1 97 ? -4.422 -4.256 7.897 1.00 98.50 97 VAL A N 1
ATOM 692 C CA . VAL A 1 97 ? -5.873 -4.035 7.771 1.00 98.50 97 VAL A CA 1
ATOM 693 C C . VAL A 1 97 ? -6.646 -5.325 8.042 1.00 98.50 97 VAL A C 1
ATOM 695 O O . VAL A 1 97 ? -7.629 -5.325 8.783 1.00 98.50 97 VAL A O 1
ATOM 698 N N . ASN A 1 98 ? -6.178 -6.460 7.516 1.00 97.88 98 ASN A N 1
ATOM 699 C CA . ASN A 1 98 ? -6.800 -7.762 7.758 1.00 97.88 98 ASN A CA 1
ATOM 700 C C . ASN A 1 98 ? -6.838 -8.151 9.241 1.00 97.88 98 ASN A C 1
ATOM 702 O O . ASN A 1 98 ? -7.768 -8.847 9.658 1.00 97.88 98 ASN A O 1
ATOM 706 N N . SER A 1 99 ? -5.843 -7.709 10.007 1.00 97.75 99 SER A N 1
ATOM 707 C CA . SER A 1 99 ? -5.690 -7.986 11.436 1.00 97.75 99 SER A CA 1
ATOM 708 C C . SER A 1 99 ? -6.263 -6.886 12.334 1.00 97.75 99 SER A C 1
ATOM 710 O O . SER A 1 99 ? -6.303 -7.057 13.556 1.00 97.75 99 SER A O 1
ATOM 712 N N . ALA A 1 100 ? -6.688 -5.760 11.758 1.00 97.25 100 ALA A N 1
ATOM 713 C CA . ALA A 1 100 ? -7.215 -4.634 12.505 1.00 97.25 100 ALA A CA 1
ATOM 714 C C . ALA A 1 100 ? -8.522 -5.015 13.214 1.00 97.25 100 ALA A C 1
ATOM 716 O O . ALA A 1 100 ? -9.381 -5.722 12.685 1.00 97.25 100 ALA A O 1
ATOM 717 N N . ALA A 1 101 ? -8.675 -4.521 14.438 1.00 96.75 101 ALA A N 1
ATOM 718 C CA . ALA A 1 101 ? -9.883 -4.675 15.232 1.00 96.75 101 ALA A CA 1
ATOM 719 C C . ALA A 1 101 ? -10.175 -3.328 15.906 1.00 96.75 101 ALA A C 1
ATOM 721 O O . ALA A 1 101 ? -9.459 -2.971 16.849 1.00 96.75 101 ALA A O 1
ATOM 722 N N . PRO A 1 102 ? -11.190 -2.570 15.444 1.00 96.81 102 PRO A N 1
ATOM 723 C CA . PRO A 1 102 ? -11.504 -1.266 16.008 1.00 96.81 102 PRO A CA 1
ATOM 724 C C . PRO A 1 102 ? -11.777 -1.391 17.504 1.00 96.81 102 PRO A C 1
ATOM 726 O O . PRO A 1 102 ? -12.524 -2.268 17.952 1.00 96.81 102 PRO A O 1
ATOM 729 N N . SER A 1 103 ? -11.158 -0.524 18.298 1.00 96.94 103 SER A N 1
ATOM 730 C CA . SER A 1 103 ? -11.258 -0.590 19.756 1.00 96.94 103 SER A CA 1
ATOM 731 C C . SER A 1 103 ? -11.258 0.793 20.402 1.00 96.94 103 SER A C 1
ATOM 733 O O . SER A 1 103 ? -10.871 1.782 19.784 1.00 96.94 103 SER A O 1
ATOM 735 N N . GLY A 1 104 ? -11.723 0.869 21.652 1.00 97.81 104 GLY A N 1
ATOM 736 C CA . GLY A 1 104 ? -11.841 2.129 22.388 1.00 97.81 104 GLY A CA 1
ATOM 737 C C . GLY A 1 104 ? -13.098 2.929 22.032 1.00 97.81 104 GLY A C 1
ATOM 738 O O . GLY A 1 104 ? -14.123 2.385 21.612 1.00 97.81 104 GLY A O 1
ATOM 739 N N . THR A 1 105 ? -13.033 4.234 22.258 1.00 98.19 105 THR A N 1
ATOM 740 C CA . THR A 1 105 ? -14.081 5.212 21.954 1.00 98.19 105 THR A CA 1
ATOM 741 C C . THR A 1 105 ? -14.199 5.473 20.453 1.00 98.19 105 THR A C 1
ATOM 743 O O . THR A 1 105 ? -13.296 5.188 19.675 1.00 98.19 105 THR A O 1
ATOM 746 N N . ALA A 1 106 ? -15.303 6.091 20.027 1.00 96.75 106 ALA A N 1
ATOM 747 C CA . ALA A 1 106 ? -15.500 6.447 18.621 1.00 96.75 106 ALA A CA 1
ATOM 748 C C . ALA A 1 106 ? -14.439 7.428 18.078 1.00 96.75 106 ALA A C 1
ATOM 750 O O . ALA A 1 106 ? -14.150 7.415 16.888 1.00 96.75 106 ALA A O 1
ATOM 751 N N . ALA A 1 107 ? -13.872 8.292 18.928 1.00 97.56 107 ALA A N 1
ATOM 752 C CA . ALA A 1 107 ? -12.797 9.193 18.517 1.00 97.56 107 ALA A CA 1
ATOM 753 C C . ALA A 1 107 ? -11.491 8.422 18.267 1.00 97.56 107 ALA A C 1
ATOM 755 O O . ALA A 1 107 ? -10.871 8.614 17.228 1.00 97.56 107 ALA A O 1
ATOM 756 N N . GLU A 1 108 ? -11.138 7.500 19.166 1.00 98.31 108 GLU A N 1
ATOM 757 C CA . GLU A 1 108 ? -9.959 6.635 19.020 1.00 98.31 108 GLU A CA 1
ATOM 758 C C . GLU A 1 108 ? -10.094 5.691 17.819 1.00 98.31 108 GLU A C 1
ATOM 760 O O . GLU A 1 108 ? -9.111 5.428 17.135 1.00 98.31 108 GLU A O 1
ATOM 765 N N . GLN A 1 109 ? -11.299 5.191 17.531 1.00 97.88 109 GLN A N 1
ATOM 766 C CA . GLN A 1 109 ? -11.550 4.370 16.342 1.00 97.88 109 GLN A CA 1
ATOM 767 C C . GLN A 1 109 ? -11.387 5.173 15.047 1.00 97.88 109 GLN A C 1
ATOM 769 O O . GLN A 1 109 ? -10.787 4.672 14.105 1.00 97.88 109 GLN A O 1
ATOM 774 N N . ARG A 1 110 ? -11.845 6.433 15.003 1.00 97.50 110 ARG A N 1
ATOM 775 C CA . ARG A 1 110 ? -11.582 7.314 13.852 1.00 97.50 110 ARG A CA 1
ATOM 776 C C . ARG 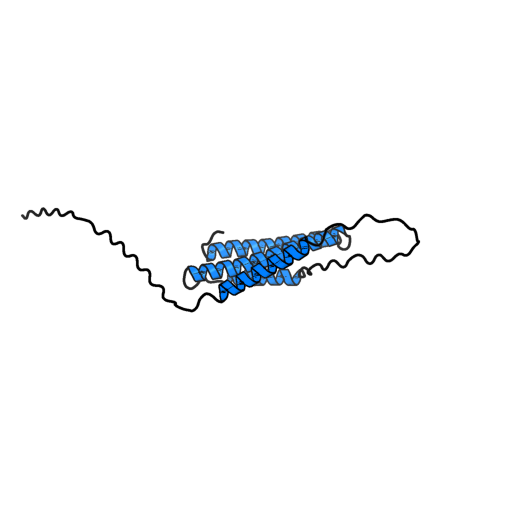A 1 110 ? -10.094 7.596 13.663 1.00 97.50 110 ARG A C 1
ATOM 778 O O . ARG A 1 110 ? -9.621 7.616 12.537 1.00 97.50 110 ARG A O 1
ATOM 785 N N . GLU A 1 111 ? -9.352 7.801 14.748 1.00 98.12 111 GLU A N 1
ATOM 786 C CA . GLU A 1 111 ? -7.899 7.985 14.664 1.00 98.12 111 GLU A CA 1
ATOM 787 C C . GLU A 1 111 ? -7.196 6.721 14.144 1.00 98.12 111 GLU A C 1
ATOM 789 O O . GLU A 1 111 ? -6.326 6.816 13.279 1.00 98.12 111 GLU A O 1
ATOM 794 N N . GLN A 1 112 ? -7.608 5.537 14.613 1.00 98.44 112 GLN A N 1
ATOM 795 C CA . GLN A 1 112 ? -7.127 4.251 14.095 1.00 98.44 112 GLN A CA 1
ATOM 796 C C . GLN A 1 112 ? -7.421 4.095 12.595 1.00 98.44 112 GLN A C 1
ATOM 798 O O . GLN A 1 112 ? -6.526 3.693 11.856 1.00 98.44 112 GLN A O 1
ATOM 803 N N . PHE A 1 113 ? -8.632 4.454 12.151 1.00 98.44 113 PHE A N 1
ATOM 804 C CA . PHE A 1 113 ? -9.017 4.438 10.737 1.00 98.44 113 PHE A CA 1
ATOM 805 C C . PHE A 1 113 ? -8.086 5.312 9.895 1.00 98.44 113 PHE A C 1
ATOM 807 O O . PHE A 1 113 ? -7.388 4.792 9.031 1.00 98.44 113 PHE A O 1
ATOM 814 N N . TYR A 1 114 ? -7.987 6.610 10.203 1.00 98.38 114 TYR A N 1
ATOM 815 C CA . TYR A 1 114 ? -7.163 7.524 9.408 1.00 98.38 114 TYR A CA 1
ATOM 816 C C . TYR A 1 114 ? -5.673 7.191 9.473 1.00 98.38 114 TYR A C 1
ATOM 818 O O . TYR A 1 114 ? -4.938 7.482 8.540 1.00 98.38 114 TYR A O 1
ATOM 826 N N . THR A 1 115 ? -5.200 6.569 10.552 1.00 98.44 115 THR A N 1
ATOM 827 C CA . THR A 1 115 ? -3.812 6.094 10.609 1.00 98.44 115 THR A CA 1
ATOM 828 C C . THR A 1 115 ? -3.552 5.020 9.552 1.00 98.44 115 THR A C 1
ATOM 830 O O . THR A 1 115 ? -2.541 5.094 8.866 1.00 98.44 115 THR A O 1
ATOM 833 N N . LEU A 1 116 ? -4.457 4.047 9.413 1.00 98.50 116 LEU A N 1
ATOM 834 C CA . LEU A 1 116 ? -4.331 2.986 8.411 1.00 98.50 116 LEU A CA 1
ATOM 835 C C . LEU A 1 116 ? -4.608 3.504 6.996 1.00 98.50 116 LEU A C 1
ATOM 837 O O . LEU A 1 116 ? -3.873 3.144 6.089 1.00 98.50 116 LEU A O 1
ATOM 841 N N . LYS A 1 117 ? -5.606 4.379 6.823 1.00 98.38 117 LYS A N 1
ATOM 842 C CA . LYS A 1 117 ? -5.938 4.991 5.528 1.00 98.38 117 LYS A CA 1
ATOM 843 C C . LYS A 1 117 ? -4.757 5.774 4.960 1.00 98.38 117 LYS A C 1
ATOM 845 O O . LYS A 1 117 ? -4.317 5.475 3.864 1.00 98.38 117 LYS A O 1
ATOM 850 N N . ASN A 1 118 ? -4.156 6.658 5.762 1.00 98.44 118 ASN A N 1
ATOM 851 C CA . ASN A 1 118 ? -2.969 7.401 5.333 1.00 98.44 118 ASN A CA 1
ATOM 852 C C . ASN A 1 118 ? -1.788 6.473 4.998 1.00 98.44 118 ASN A C 1
ATOM 854 O O . ASN A 1 118 ? -0.993 6.799 4.130 1.00 98.44 118 ASN A O 1
ATOM 858 N N . GLU A 1 119 ? -1.644 5.330 5.684 1.00 98.56 119 GLU A N 1
ATOM 859 C CA . GLU A 1 119 ? -0.602 4.358 5.331 1.00 98.56 119 GLU A CA 1
ATOM 860 C C . GLU A 1 119 ? -0.870 3.715 3.959 1.00 98.56 119 GLU A C 1
ATOM 862 O O . GLU A 1 119 ? 0.075 3.536 3.197 1.00 98.56 119 GLU A O 1
ATOM 867 N N . LEU A 1 120 ? -2.127 3.385 3.637 1.00 98.56 120 LEU A N 1
ATOM 868 C CA . LEU A 1 120 ? -2.505 2.880 2.312 1.00 98.56 120 LEU A CA 1
ATOM 869 C C . LEU A 1 120 ? -2.273 3.946 1.230 1.00 98.56 120 LEU A C 1
ATOM 871 O O . LEU A 1 120 ? -1.600 3.647 0.250 1.00 98.56 120 LEU A O 1
ATOM 875 N N . ASP A 1 121 ? -2.721 5.184 1.465 1.00 98.44 121 ASP A N 1
ATOM 876 C CA . ASP A 1 121 ? -2.548 6.323 0.547 1.00 98.44 121 ASP A CA 1
ATOM 877 C C . ASP A 1 121 ? -1.077 6.637 0.270 1.00 98.44 121 ASP A C 1
ATOM 879 O O . ASP A 1 121 ? -0.683 6.924 -0.859 1.00 98.44 121 ASP A O 1
ATOM 883 N N . ASP A 1 122 ? -0.237 6.580 1.305 1.00 98.38 122 ASP A N 1
ATOM 884 C CA . ASP A 1 122 ? 1.195 6.803 1.147 1.00 98.38 122 ASP A CA 1
ATOM 885 C C . ASP A 1 122 ? 1.818 5.719 0.251 1.00 98.38 122 ASP A C 1
ATOM 887 O O . ASP A 1 122 ? 2.706 6.032 -0.541 1.00 98.38 122 ASP A O 1
ATOM 891 N N . ILE A 1 1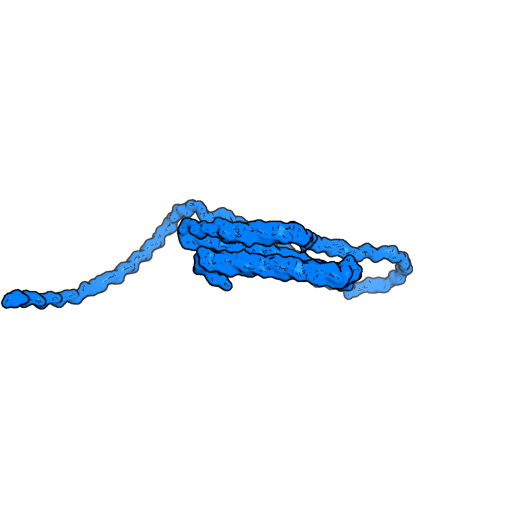23 ? 1.382 4.456 0.363 1.00 98.50 123 ILE A N 1
ATOM 892 C CA . ILE A 1 123 ? 1.887 3.350 -0.468 1.00 98.50 123 ILE A CA 1
ATOM 893 C C . ILE A 1 123 ? 1.381 3.475 -1.905 1.00 98.50 123 ILE A C 1
ATOM 895 O O . ILE A 1 123 ? 2.191 3.329 -2.819 1.00 98.50 123 ILE A O 1
ATOM 899 N N . ASP A 1 124 ? 0.096 3.777 -2.091 1.00 98.44 124 ASP A N 1
ATOM 900 C CA . ASP A 1 124 ? -0.523 4.048 -3.393 1.00 98.44 124 ASP A CA 1
ATOM 901 C C . ASP A 1 124 ? 0.244 5.147 -4.140 1.00 98.44 124 ASP A C 1
ATOM 903 O O . ASP A 1 124 ? 0.785 4.935 -5.224 1.00 98.44 124 ASP A O 1
ATOM 907 N N . HIS A 1 125 ? 0.506 6.266 -3.462 1.00 97.88 125 HIS A N 1
ATOM 908 C CA . HIS A 1 125 ? 1.314 7.340 -4.026 1.00 97.88 125 HIS A CA 1
ATOM 909 C C . HIS A 1 125 ? 2.750 6.909 -4.384 1.00 97.88 125 HIS A C 1
ATOM 911 O O . HIS A 1 125 ? 3.358 7.444 -5.313 1.00 97.88 125 HIS A O 1
ATOM 917 N N . GLN A 1 126 ? 3.352 5.968 -3.647 1.00 98.25 126 GLN A N 1
ATOM 918 C CA . GLN A 1 126 ? 4.663 5.437 -4.034 1.00 98.25 126 GLN A CA 1
ATOM 919 C C . GLN A 1 126 ? 4.589 4.502 -5.251 1.00 98.25 126 GLN A C 1
ATOM 921 O O . GLN A 1 126 ? 5.576 4.444 -5.991 1.00 98.25 126 GLN A O 1
ATOM 926 N N . LEU A 1 127 ? 3.476 3.788 -5.462 1.00 98.00 127 LEU A N 1
ATOM 927 C CA . LEU A 1 127 ? 3.236 3.006 -6.679 1.00 98.00 127 LEU A CA 1
ATOM 928 C C . LEU A 1 127 ? 3.108 3.933 -7.891 1.00 98.00 127 LEU A C 1
ATOM 930 O O . LEU A 1 127 ? 3.847 3.724 -8.850 1.00 98.00 127 LEU A O 1
ATOM 934 N N . ASP A 1 128 ? 2.340 5.022 -7.788 1.00 97.75 128 ASP A N 1
ATOM 935 C CA . ASP A 1 128 ? 2.242 6.057 -8.834 1.00 97.75 128 ASP A CA 1
ATOM 936 C C . ASP A 1 128 ? 3.624 6.585 -9.251 1.00 97.75 128 ASP A C 1
ATOM 938 O O . ASP A 1 128 ? 3.973 6.669 -10.428 1.00 97.75 128 ASP A O 1
ATOM 942 N N . LEU A 1 129 ? 4.459 6.936 -8.266 1.00 97.44 129 LEU A N 1
ATOM 943 C CA . LEU A 1 129 ? 5.805 7.450 -8.532 1.00 97.44 129 LEU A CA 1
ATOM 944 C C . LEU A 1 129 ? 6.721 6.397 -9.166 1.00 97.44 129 LEU A C 1
ATOM 946 O O . LEU A 1 129 ? 7.638 6.744 -9.920 1.00 97.44 129 LEU A O 1
ATOM 950 N N . TYR A 1 130 ? 6.528 5.127 -8.813 1.00 96.81 130 TYR A N 1
ATOM 951 C CA . TYR A 1 130 ? 7.256 4.019 -9.416 1.00 96.81 130 TYR A CA 1
ATOM 952 C C . TYR A 1 130 ? 6.814 3.794 -10.864 1.00 96.81 130 TYR A C 1
ATOM 954 O O . TYR A 1 130 ? 7.676 3.626 -11.729 1.00 96.81 130 TYR A O 1
ATOM 962 N N . ASP A 1 131 ? 5.513 3.868 -11.138 1.00 97.25 131 ASP A N 1
ATOM 963 C CA . ASP A 1 131 ? 4.950 3.749 -12.480 1.00 97.25 131 ASP A CA 1
ATOM 964 C C . ASP A 1 131 ? 5.416 4.890 -13.400 1.00 97.25 131 ASP A C 1
ATOM 966 O O . ASP A 1 131 ? 5.983 4.661 -14.471 1.00 97.25 131 ASP A O 1
ATOM 970 N N . ASP A 1 132 ? 5.372 6.133 -12.913 1.00 97.06 132 ASP A N 1
ATOM 971 C CA . ASP A 1 132 ? 5.930 7.299 -13.610 1.00 97.06 132 ASP A CA 1
ATOM 972 C C . ASP A 1 132 ? 7.419 7.105 -13.961 1.00 97.06 132 ASP A C 1
ATOM 974 O O . ASP A 1 132 ? 7.903 7.504 -15.032 1.00 97.06 132 ASP A O 1
ATOM 978 N N . ASN A 1 133 ? 8.198 6.509 -13.053 1.00 96.19 133 ASN A N 1
ATOM 979 C CA . ASN A 1 133 ? 9.602 6.198 -13.312 1.00 96.19 133 ASN A CA 1
ATOM 980 C C . ASN A 1 133 ? 9.740 5.129 -14.406 1.00 96.19 133 ASN A C 1
ATOM 982 O O . ASN A 1 133 ? 10.523 5.309 -15.346 1.00 96.19 133 ASN A O 1
ATOM 986 N N . LEU A 1 134 ? 8.931 4.076 -14.323 1.00 96.12 134 LEU A N 1
ATOM 987 C CA . LEU A 1 134 ? 8.875 2.981 -15.281 1.00 96.12 134 LEU A CA 1
ATOM 988 C C . LEU A 1 134 ? 8.548 3.479 -16.700 1.00 96.12 134 LEU A C 1
ATOM 990 O O . LEU A 1 134 ? 9.242 3.129 -17.667 1.00 96.12 134 LEU A O 1
ATOM 994 N N . GLU A 1 135 ? 7.560 4.370 -16.832 1.00 97.12 135 GLU A N 1
ATOM 995 C CA . GLU A 1 135 ? 7.226 5.027 -18.097 1.00 97.12 135 GLU A CA 1
ATOM 996 C C . GLU A 1 135 ? 8.423 5.799 -18.668 1.00 97.12 135 GLU A C 1
ATOM 998 O O . GLU A 1 135 ? 8.690 5.765 -19.877 1.00 97.12 135 GLU A O 1
ATOM 1003 N N . ASN A 1 136 ? 9.158 6.516 -17.814 1.00 97.06 136 ASN A N 1
ATOM 1004 C CA . ASN A 1 136 ? 10.332 7.287 -18.218 1.00 97.06 136 ASN A CA 1
ATOM 1005 C C . ASN A 1 136 ? 11.484 6.378 -18.678 1.00 97.06 136 ASN A C 1
ATOM 1007 O O . ASN A 1 136 ? 12.127 6.657 -19.701 1.00 97.06 136 ASN A O 1
ATOM 1011 N N . GLU A 1 137 ? 11.730 5.264 -17.988 1.00 96.25 137 GLU A N 1
ATOM 1012 C CA . GLU A 1 137 ? 12.717 4.262 -18.402 1.00 96.25 137 GLU A CA 1
ATOM 1013 C C . GLU A 1 137 ? 12.354 3.635 -19.753 1.00 96.25 137 GLU A C 1
ATOM 1015 O O . GLU A 1 137 ? 13.216 3.517 -20.634 1.00 96.25 137 GLU A O 1
ATOM 1020 N N . TYR A 1 138 ? 11.076 3.318 -19.971 1.00 97.38 138 TYR A N 1
ATOM 1021 C CA . TYR A 1 138 ? 10.590 2.819 -21.255 1.00 97.38 138 TYR A CA 1
ATOM 1022 C C . TYR A 1 138 ? 10.732 3.864 -22.373 1.00 97.38 138 TYR A C 1
ATOM 1024 O O . TYR A 1 138 ? 11.284 3.571 -23.439 1.00 97.38 138 TYR A O 1
ATOM 1032 N N . ARG A 1 139 ? 10.313 5.114 -22.131 1.00 97.69 139 ARG A N 1
ATOM 1033 C CA . ARG A 1 139 ? 10.425 6.226 -23.100 1.00 97.69 139 ARG A CA 1
ATOM 1034 C C . ARG A 1 139 ? 11.875 6.547 -23.462 1.00 97.69 139 ARG A C 1
ATOM 1036 O O . ARG A 1 139 ? 12.149 6.901 -24.610 1.00 97.69 139 ARG A O 1
ATOM 1043 N N . SER A 1 140 ? 12.801 6.411 -22.513 1.00 97.50 140 SER A N 1
ATOM 1044 C CA . SER A 1 140 ? 14.241 6.591 -22.753 1.00 97.50 140 SER A CA 1
ATOM 1045 C C . SER A 1 140 ? 14.898 5.406 -23.477 1.00 97.50 140 SER A C 1
ATOM 1047 O O . SER A 1 140 ? 16.021 5.538 -23.967 1.00 97.50 140 SER A O 1
ATOM 1049 N N . GLY A 1 141 ? 14.206 4.265 -23.578 1.00 96.94 141 GLY A N 1
ATOM 1050 C CA . GLY A 1 141 ? 14.722 3.024 -24.157 1.00 96.94 141 GLY A CA 1
ATOM 1051 C C . GLY A 1 141 ? 15.633 2.225 -23.222 1.00 96.94 141 GLY A C 1
ATOM 1052 O O . GLY A 1 141 ? 16.275 1.276 -23.676 1.00 96.94 141 GLY A O 1
ATOM 1053 N N . SER A 1 142 ? 15.700 2.601 -21.942 1.00 96.38 142 SER A N 1
ATOM 1054 C CA . SER A 1 142 ? 16.440 1.870 -20.903 1.00 96.38 142 SER A CA 1
ATOM 1055 C C . SER A 1 142 ? 15.715 0.588 -20.486 1.00 96.38 142 SER A C 1
ATOM 1057 O O . SER A 1 142 ? 16.364 -0.384 -20.100 1.00 96.38 142 SER A O 1
ATOM 1059 N N . LEU A 1 143 ? 14.388 0.568 -20.643 1.00 96.06 143 LEU A N 1
ATOM 1060 C CA . LEU A 1 143 ? 13.521 -0.580 -20.409 1.00 96.06 143 LEU A CA 1
ATOM 1061 C C . LEU A 1 143 ? 12.873 -1.035 -21.721 1.00 96.06 143 LEU A C 1
ATOM 1063 O O . LEU A 1 143 ? 12.399 -0.220 -22.516 1.00 96.06 143 LEU A O 1
ATOM 1067 N N . ASP A 1 144 ? 12.850 -2.344 -21.976 1.00 97.62 144 ASP A N 1
ATOM 1068 C CA . ASP A 1 144 ? 12.196 -2.875 -23.170 1.00 97.62 144 ASP A CA 1
ATOM 1069 C C . ASP A 1 144 ? 10.676 -3.007 -22.993 1.00 97.62 144 ASP A C 1
ATOM 1071 O O . ASP A 1 144 ? 10.148 -3.127 -21.889 1.00 97.62 144 ASP A O 1
ATOM 1075 N N . ALA A 1 145 ? 9.952 -3.023 -24.114 1.00 98.12 145 ALA A N 1
ATOM 1076 C CA . ALA A 1 145 ? 8.493 -3.025 -24.102 1.00 98.12 145 ALA A CA 1
ATOM 1077 C C . ALA A 1 145 ? 7.869 -4.272 -23.443 1.00 98.12 145 ALA A C 1
ATOM 1079 O O . ALA A 1 145 ? 6.700 -4.233 -23.063 1.00 98.12 145 ALA A O 1
ATOM 1080 N N . ALA A 1 146 ? 8.570 -5.410 -23.407 1.00 98.31 146 ALA A N 1
ATOM 1081 C CA . ALA A 1 146 ? 8.056 -6.623 -22.776 1.00 98.31 146 ALA A CA 1
ATOM 1082 C C . ALA A 1 146 ? 8.232 -6.573 -21.257 1.00 98.31 146 ALA A C 1
ATOM 1084 O O . ALA A 1 146 ? 7.291 -6.942 -20.559 1.00 98.31 146 ALA A O 1
ATOM 1085 N N . ALA A 1 147 ? 9.381 -6.088 -20.781 1.00 96.62 147 ALA A N 1
ATOM 1086 C CA . ALA A 1 147 ? 9.636 -5.840 -19.366 1.00 96.62 147 ALA A CA 1
ATOM 1087 C C . ALA A 1 147 ? 8.679 -4.778 -18.804 1.00 96.62 147 ALA A C 1
ATOM 1089 O O . ALA A 1 147 ? 7.973 -5.062 -17.842 1.00 96.62 147 ALA A O 1
ATOM 1090 N N . TYR A 1 148 ? 8.542 -3.641 -19.497 1.00 97.69 148 TYR A N 1
ATOM 1091 C CA . TYR A 1 148 ? 7.593 -2.572 -19.162 1.00 97.69 148 TYR A CA 1
ATOM 1092 C C . TYR A 1 148 ? 6.167 -3.104 -18.952 1.00 97.69 148 TYR A C 1
ATOM 1094 O O . TYR A 1 148 ? 5.615 -3.020 -17.865 1.00 97.69 148 TYR A O 1
ATOM 1102 N N . ARG A 1 149 ? 5.608 -3.795 -19.957 1.00 98.12 149 ARG A N 1
ATOM 1103 C CA . ARG A 1 149 ? 4.254 -4.376 -19.868 1.00 98.12 149 ARG A CA 1
ATOM 1104 C C . ARG A 1 149 ? 4.088 -5.450 -18.795 1.00 98.12 149 ARG A C 1
ATOM 1106 O O . ARG A 1 149 ? 2.953 -5.839 -18.525 1.00 98.12 149 ARG A O 1
ATOM 1113 N N . GLN A 1 150 ? 5.174 -6.062 -18.331 1.00 98.25 150 GLN A N 1
ATOM 1114 C CA . GLN A 1 150 ? 5.094 -7.014 -17.232 1.00 98.25 150 GLN A CA 1
ATOM 1115 C C . GLN A 1 150 ? 5.042 -6.264 -15.905 1.00 98.25 150 GLN A C 1
ATOM 1117 O O . GLN A 1 150 ? 4.179 -6.581 -15.101 1.00 98.25 150 GLN A O 1
ATOM 1122 N N . GLN A 1 151 ? 5.898 -5.258 -15.724 1.00 97.38 151 GLN A N 1
ATOM 1123 C CA . GLN A 1 151 ? 5.921 -4.443 -14.513 1.00 97.38 151 GLN A CA 1
ATOM 1124 C C . GLN A 1 151 ? 4.619 -3.659 -14.320 1.00 97.38 151 GLN A C 1
ATOM 1126 O O . GLN A 1 151 ? 4.094 -3.691 -13.222 1.00 97.38 151 GLN A O 1
ATOM 1131 N N . GLU A 1 152 ? 4.029 -3.100 -15.378 1.00 98.12 152 GLU A N 1
ATOM 1132 C CA . GLU A 1 152 ? 2.701 -2.455 -15.317 1.00 98.12 152 GLU A CA 1
ATOM 1133 C C . GLU A 1 152 ? 1.630 -3.388 -14.745 1.00 98.12 152 GLU A C 1
ATOM 1135 O O . GLU A 1 152 ? 0.932 -3.054 -13.804 1.00 98.12 152 GLU A O 1
ATOM 1140 N N . LYS A 1 153 ? 1.560 -4.630 -15.240 1.00 98.44 153 LYS A N 1
ATOM 1141 C CA . LYS A 1 153 ? 0.596 -5.615 -14.721 1.00 98.44 153 LYS A CA 1
ATOM 1142 C C . LYS A 1 153 ? 0.865 -6.004 -13.277 1.00 98.44 153 LYS A C 1
ATOM 1144 O O . LYS A 1 153 ? -0.044 -6.452 -12.585 1.00 98.44 153 LYS A O 1
ATOM 1149 N N . ASP A 1 154 ? 2.132 -5.980 -12.890 1.00 98.12 154 ASP A N 1
ATOM 1150 C CA . ASP A 1 154 ? 2.531 -6.300 -11.534 1.00 98.12 154 ASP A CA 1
ATOM 1151 C C . ASP A 1 154 ? 2.156 -5.136 -10.594 1.00 98.12 154 ASP A C 1
ATOM 1153 O O . ASP A 1 154 ? 1.715 -5.410 -9.483 1.00 98.12 154 ASP A O 1
ATOM 1157 N N . ILE A 1 155 ? 2.247 -3.877 -11.050 1.00 98.06 155 ILE A N 1
ATOM 1158 C CA . ILE A 1 155 ? 1.760 -2.674 -10.347 1.00 98.06 155 ILE A CA 1
ATOM 1159 C C . ILE A 1 155 ? 0.229 -2.690 -10.242 1.00 98.06 155 ILE A C 1
ATOM 1161 O O . ILE A 1 155 ? -0.268 -2.640 -9.121 1.00 98.06 155 ILE A O 1
ATOM 1165 N N . ASP A 1 156 ? -0.498 -2.913 -11.347 1.00 98.56 156 ASP A N 1
ATOM 1166 C CA . ASP A 1 156 ? -1.970 -3.048 -11.358 1.00 98.56 156 ASP A CA 1
ATOM 1167 C C . ASP A 1 156 ? -2.444 -4.054 -10.287 1.00 98.56 156 ASP A C 1
ATOM 1169 O O . ASP A 1 156 ? -3.420 -3.854 -9.569 1.00 98.5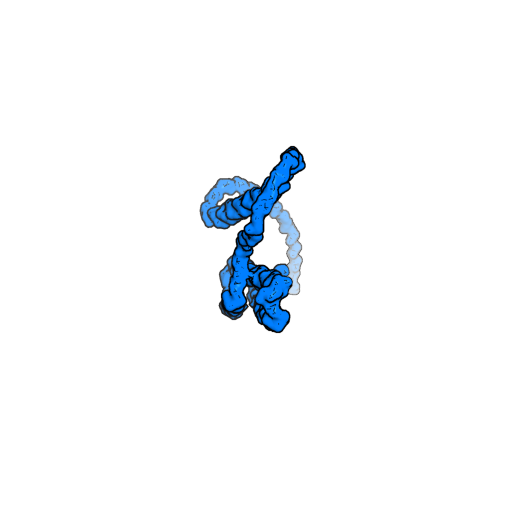6 156 ASP A O 1
ATOM 1173 N N . ALA A 1 157 ? -1.726 -5.176 -10.154 1.00 98.69 157 ALA A N 1
ATOM 1174 C CA . ALA A 1 157 ? -2.058 -6.210 -9.181 1.00 98.69 157 ALA A CA 1
ATOM 1175 C C . ALA A 1 157 ? -1.785 -5.792 -7.724 1.00 98.69 157 ALA A C 1
ATOM 1177 O O . ALA A 1 157 ? -2.392 -6.358 -6.812 1.00 98.69 157 ALA A O 1
ATOM 1178 N N . LEU A 1 158 ? -0.850 -4.870 -7.487 1.00 98.75 158 LEU A N 1
ATOM 1179 C CA . LEU A 1 158 ? -0.604 -4.288 -6.167 1.00 98.75 158 LEU A CA 1
ATOM 1180 C C . LEU A 1 158 ? -1.671 -3.247 -5.812 1.00 98.75 158 LEU A C 1
ATOM 1182 O O . LEU A 1 158 ? -2.145 -3.260 -4.676 1.00 98.75 158 LEU A O 1
ATOM 1186 N N . GLU A 1 159 ? -2.087 -2.422 -6.770 1.00 98.62 159 GLU A N 1
ATOM 1187 C CA . GLU A 1 159 ? -3.185 -1.455 -6.612 1.00 98.62 159 GLU A CA 1
ATOM 1188 C C . GLU A 1 159 ? -4.506 -2.166 -6.288 1.00 98.62 159 GLU A C 1
ATOM 1190 O O . GLU A 1 159 ? -5.135 -1.858 -5.279 1.00 98.62 159 GLU A O 1
ATOM 1195 N N . ASP A 1 160 ? -4.846 -3.244 -7.008 1.00 98.88 160 ASP A N 1
ATOM 1196 C CA . ASP A 1 160 ? -6.019 -4.088 -6.710 1.00 98.88 160 ASP A CA 1
ATOM 1197 C C . ASP A 1 160 ? -6.034 -4.595 -5.245 1.00 98.88 160 ASP A C 1
ATOM 1199 O O . ASP A 1 160 ? -7.094 -4.800 -4.629 1.00 98.88 160 ASP A O 1
ATOM 1203 N N . ILE A 1 161 ? -4.852 -4.853 -4.668 1.00 98.81 161 ILE A N 1
ATOM 1204 C CA . ILE A 1 161 ? -4.715 -5.279 -3.268 1.00 98.81 161 ILE A CA 1
ATOM 1205 C C . ILE A 1 161 ? -4.946 -4.102 -2.316 1.00 98.81 161 ILE A C 1
ATOM 1207 O O . ILE A 1 161 ? -5.588 -4.309 -1.279 1.00 98.81 161 ILE A O 1
ATOM 1211 N N . LEU A 1 162 ? -4.432 -2.910 -2.636 1.00 98.69 162 LEU A N 1
ATOM 1212 C CA . LEU A 1 162 ? -4.660 -1.699 -1.846 1.00 98.69 162 LEU A CA 1
ATOM 1213 C C . LEU A 1 162 ? -6.138 -1.315 -1.847 1.00 98.69 162 LEU A C 1
ATOM 1215 O O . LEU A 1 162 ? -6.693 -1.177 -0.759 1.00 98.69 162 LEU A O 1
ATOM 1219 N N . ASP A 1 163 ? -6.793 -1.301 -3.007 1.00 98.56 163 ASP A N 1
ATOM 1220 C CA . ASP A 1 163 ? -8.234 -1.051 -3.142 1.00 98.56 163 ASP A CA 1
ATOM 1221 C C . ASP A 1 163 ? -9.047 -2.016 -2.272 1.00 98.56 163 ASP A C 1
ATOM 1223 O O . ASP A 1 163 ? -9.900 -1.629 -1.472 1.00 98.56 163 ASP A O 1
ATOM 1227 N N . THR A 1 164 ? -8.727 -3.311 -2.350 1.00 98.75 164 THR A N 1
ATOM 1228 C CA . THR A 1 164 ? -9.391 -4.329 -1.523 1.00 98.75 164 THR A CA 1
ATOM 1229 C C . THR A 1 164 ? -9.150 -4.100 -0.025 1.00 98.75 164 THR A C 1
ATOM 1231 O O . THR A 1 164 ? -10.017 -4.399 0.808 1.00 98.75 164 THR A O 1
ATOM 1234 N N . ALA A 1 165 ? -7.956 -3.635 0.352 1.00 98.69 165 ALA A N 1
ATOM 1235 C CA . ALA A 1 165 ? -7.633 -3.315 1.735 1.00 98.69 165 ALA A CA 1
ATOM 1236 C C . ALA A 1 165 ? -8.384 -2.060 2.202 1.00 98.69 165 ALA A C 1
ATOM 1238 O O . ALA A 1 165 ? -8.920 -2.072 3.309 1.00 98.69 165 ALA A O 1
ATOM 1239 N N . GLU A 1 166 ? -8.480 -1.030 1.370 1.00 98.31 166 GLU A N 1
ATOM 1240 C CA . GLU A 1 166 ? -9.219 0.201 1.641 1.00 98.31 166 GLU A CA 1
ATOM 1241 C C . GLU A 1 166 ? -10.713 -0.069 1.838 1.00 98.31 166 GLU A C 1
ATOM 1243 O O . GLU A 1 166 ? -11.231 0.180 2.930 1.00 98.31 166 GLU A O 1
ATOM 1248 N N . ASP A 1 167 ? -11.362 -0.734 0.879 1.00 98.44 167 ASP A N 1
ATOM 1249 C CA . ASP A 1 167 ? -12.767 -1.158 0.974 1.00 98.44 167 ASP A CA 1
ATOM 1250 C C . ASP A 1 167 ? -13.033 -1.908 2.289 1.00 98.44 167 ASP A C 1
ATOM 1252 O O . ASP A 1 167 ? -14.034 -1.725 2.996 1.00 98.44 167 ASP A O 1
ATOM 1256 N N . LYS A 1 168 ? -12.113 -2.808 2.652 1.00 98.38 168 LYS A N 1
ATOM 1257 C CA . LYS A 1 168 ? -12.222 -3.571 3.893 1.00 98.38 168 LYS A CA 1
ATOM 1258 C C . LYS A 1 168 ? -12.056 -2.683 5.121 1.00 98.38 168 LYS A C 1
ATOM 1260 O O . LYS A 1 168 ? -12.759 -2.912 6.111 1.00 98.38 168 LYS A O 1
ATOM 1265 N N . LEU A 1 169 ? -11.115 -1.744 5.099 1.00 98.50 169 LEU A N 1
ATOM 1266 C CA . LEU A 1 169 ? -10.859 -0.814 6.193 1.00 98.50 169 LEU A CA 1
ATOM 1267 C C . LEU A 1 169 ? -12.110 0.025 6.479 1.00 98.50 169 LEU A C 1
ATOM 1269 O O . LEU A 1 169 ? -12.555 0.088 7.630 1.00 98.50 169 LEU A O 1
ATOM 1273 N N . GLU A 1 170 ? -12.720 0.581 5.438 1.00 98.06 170 GLU A N 1
ATOM 1274 C CA . GLU A 1 170 ? -13.965 1.350 5.513 1.00 98.06 170 GLU A CA 1
ATOM 1275 C C . GLU A 1 170 ? -15.107 0.536 6.117 1.00 98.06 170 GLU A C 1
ATOM 1277 O O . GLU A 1 170 ? -15.738 0.947 7.098 1.00 98.06 170 GLU A O 1
ATOM 1282 N N . VAL A 1 171 ? -15.316 -0.687 5.619 1.00 97.81 171 VAL A N 1
ATOM 1283 C CA . VAL A 1 171 ? -16.339 -1.602 6.148 1.00 97.81 171 VAL A CA 1
ATOM 1284 C C . VAL A 1 171 ? -16.075 -1.966 7.613 1.00 97.81 171 VAL A C 1
ATOM 1286 O O . VAL A 1 171 ? -17.016 -2.047 8.408 1.00 97.81 171 VAL A O 1
ATOM 1289 N N . LEU A 1 172 ? -14.815 -2.199 7.988 1.00 97.25 172 LEU A N 1
ATOM 1290 C CA . LEU A 1 172 ? -14.420 -2.604 9.340 1.00 97.25 172 LEU A CA 1
ATOM 1291 C C . LEU A 1 172 ? -14.692 -1.496 10.367 1.00 97.25 172 LEU A C 1
ATOM 1293 O O . LEU A 1 172 ? -15.182 -1.785 11.462 1.00 97.25 172 LEU A O 1
ATOM 1297 N N . PHE A 1 173 ? -14.386 -0.246 10.020 1.00 97.44 173 PHE A N 1
ATOM 1298 C CA . PHE A 1 173 ? -14.591 0.913 10.893 1.00 97.44 173 PHE A CA 1
ATOM 1299 C C . PHE A 1 173 ? -15.979 1.556 10.742 1.00 97.44 173 PHE A C 1
ATOM 1301 O O . PHE A 1 173 ? -16.399 2.305 11.629 1.00 97.44 173 PHE A O 1
ATOM 1308 N N . GLY A 1 174 ? -16.716 1.239 9.674 1.00 96.50 174 GLY A N 1
ATOM 1309 C CA . GLY A 1 174 ? -18.019 1.827 9.363 1.00 96.50 174 GLY A CA 1
ATOM 1310 C C . GLY A 1 174 ? -17.927 3.310 9.001 1.00 96.50 174 GLY A C 1
ATOM 1311 O O . GLY A 1 174 ? -18.801 4.088 9.396 1.00 96.50 174 GLY A O 1
ATOM 1312 N N . ILE A 1 175 ? -16.846 3.695 8.326 1.00 94.75 175 ILE A N 1
ATOM 1313 C CA . ILE A 1 175 ? -16.552 5.057 7.872 1.00 94.75 175 ILE A CA 1
ATOM 1314 C C . ILE A 1 175 ? -16.395 4.981 6.355 1.00 94.75 175 ILE A C 1
ATOM 1316 O O . ILE A 1 175 ? -15.645 4.141 5.884 1.00 94.75 175 ILE A O 1
ATOM 1320 N N . ASP A 1 176 ? -17.145 5.824 5.653 1.00 87.50 176 ASP A N 1
ATOM 1321 C CA . ASP A 1 176 ? -17.109 6.047 4.203 1.00 87.50 176 ASP A CA 1
ATOM 1322 C C . ASP A 1 176 ? -16.498 7.447 4.043 1.00 87.50 176 ASP A C 1
ATOM 1324 O O . ASP A 1 176 ? -16.985 8.375 4.715 1.00 87.50 176 ASP A O 1
ATOM 1328 N N . ASP A 1 177 ? -15.399 7.575 3.300 1.00 74.88 177 ASP A N 1
ATOM 1329 C CA . ASP A 1 177 ? -14.646 8.832 3.122 1.00 74.88 177 ASP A CA 1
ATOM 1330 C C . ASP A 1 177 ? -14.930 9.470 1.749 1.00 74.88 177 ASP A C 1
ATOM 1332 O O . ASP A 1 177 ? -14.867 8.763 0.720 1.00 74.88 177 ASP A O 1
#

Secondary structure (DSSP, 8-state):
--------------------------SSSHHHHHHHHHHHHHHHHHHHHHS---------------------------PPPPHHHHHHHHHHHHHHHHH----SSHHHHHHHHHHHHHHHHHHHHHHHHHHHHHHHHHHHTSS-HHHHHHHHHHHHHHHHHHHHHHHHHHHHHT---

Radius of gyration: 30.4 Å; chains: 1; bounding box: 102×50×70 Å

Organism: NCBI:txid1796622